Protein AF-A0A1Q8G382-F1 (afdb_monomer)

Sequence (64 aa):
MRKVYGSDWPPGTVIRMYEEILRIRKNWGSNGEVEDMAGEPVSSKYYWEFQGDRAVVLSRPDRG

Solvent-accessible surface area (backbone atoms only — not comparable to full-atom values): 3782 Å² total; per-residue (Å²): 132,84,84,54,61,64,45,84,55,57,58,59,22,30,31,37,47,95,93,40,64,35,27,33,66,40,68,75,35,54,31,22,26,32,18,38,88,89,65,52,79,73,41,77,76,44,54,34,59,53,99,85,47,60,54,40,81,76,46,65,64,78,85,123

Structure (mmCIF, N/CA/C/O backbone):
data_AF-A0A1Q8G382-F1
#
_entry.id   AF-A0A1Q8G382-F1
#
loop_
_atom_site.group_PDB
_atom_site.id
_atom_site.type_symbol
_atom_site.label_atom_id
_atom_site.label_alt_id
_atom_site.label_comp_id
_atom_site.label_asym_id
_atom_site.label_entity_id
_atom_site.label_seq_id
_atom_site.pdbx_PDB_ins_code
_atom_site.Cartn_x
_atom_site.Cartn_y
_atom_site.Cartn_z
_atom_site.occupancy
_atom_site.B_iso_or_equiv
_atom_site.auth_seq_id
_atom_site.auth_comp_id
_atom_site.auth_asym_id
_atom_site.auth_atom_id
_atom_site.pdbx_PDB_model_num
ATOM 1 N N . MET A 1 1 ? 13.716 -2.420 -18.070 1.00 52.94 1 MET A N 1
ATOM 2 C CA . MET A 1 1 ? 13.361 -2.720 -16.663 1.00 52.94 1 MET A CA 1
ATOM 3 C C . MET A 1 1 ? 11.885 -3.070 -16.601 1.00 52.94 1 MET A C 1
ATOM 5 O O . MET A 1 1 ? 11.086 -2.330 -17.161 1.00 52.94 1 MET A O 1
ATOM 9 N N . ARG A 1 2 ? 11.513 -4.199 -15.987 1.00 60.09 2 ARG A N 1
ATOM 10 C CA . ARG A 1 2 ? 10.100 -4.547 -15.769 1.00 60.09 2 ARG A CA 1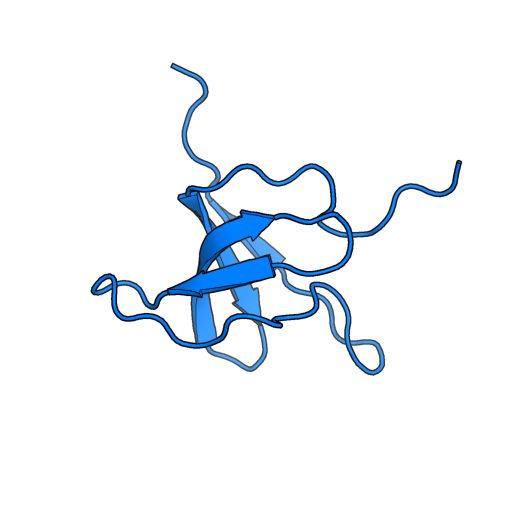
ATOM 11 C C . ARG A 1 2 ? 9.536 -3.569 -14.738 1.00 60.09 2 ARG A C 1
ATOM 13 O O . ARG A 1 2 ? 10.138 -3.412 -13.680 1.00 60.09 2 ARG A O 1
ATOM 20 N N . LYS A 1 3 ? 8.434 -2.885 -15.052 1.00 64.69 3 LYS A N 1
ATOM 21 C CA . LYS A 1 3 ? 7.763 -2.005 -14.088 1.00 64.69 3 LYS A CA 1
ATOM 22 C C . LYS A 1 3 ? 7.270 -2.879 -12.931 1.00 64.69 3 LYS A C 1
ATOM 24 O O . LYS A 1 3 ? 6.483 -3.796 -13.157 1.00 64.69 3 LYS A O 1
ATOM 29 N N . VAL A 1 4 ? 7.805 -2.655 -11.734 1.00 81.00 4 VAL A N 1
ATOM 30 C CA . VAL A 1 4 ? 7.383 -3.360 -10.521 1.00 81.00 4 VAL A CA 1
ATOM 31 C C . VAL A 1 4 ? 6.039 -2.772 -10.100 1.00 81.00 4 VAL A C 1
ATOM 33 O O . VAL A 1 4 ? 5.848 -1.557 -10.133 1.00 81.00 4 VAL A O 1
ATOM 36 N N . TYR A 1 5 ? 5.075 -3.629 -9.778 1.00 87.94 5 TYR A N 1
ATOM 37 C CA . TYR A 1 5 ? 3.755 -3.171 -9.367 1.00 87.94 5 TYR A CA 1
ATOM 38 C C . TYR A 1 5 ? 3.861 -2.289 -8.120 1.00 87.94 5 TYR A C 1
ATOM 40 O O . TYR A 1 5 ? 4.632 -2.595 -7.216 1.00 87.94 5 TYR A O 1
ATOM 48 N N . GLY A 1 6 ? 3.136 -1.175 -8.104 1.00 89.25 6 GLY A N 1
ATOM 49 C CA . GLY A 1 6 ? 3.154 -0.217 -7.003 1.00 89.25 6 GLY A CA 1
ATOM 50 C C . GLY A 1 6 ? 4.428 0.605 -6.819 1.00 89.25 6 GLY A C 1
ATOM 51 O O . GLY A 1 6 ? 4.445 1.491 -5.971 1.00 89.25 6 GLY A O 1
ATOM 52 N N . SER A 1 7 ? 5.469 0.409 -7.634 1.00 90.94 7 SER A N 1
ATOM 53 C CA . SER A 1 7 ? 6.766 1.070 -7.425 1.00 90.94 7 SER A CA 1
ATOM 54 C C . SER A 1 7 ? 6.780 2.574 -7.664 1.00 90.94 7 SER A C 1
ATOM 56 O O . SER A 1 7 ? 7.753 3.234 -7.318 1.00 90.94 7 SER A O 1
ATOM 58 N N . ASP A 1 8 ? 5.745 3.111 -8.307 1.00 91.81 8 ASP A N 1
ATOM 59 C CA . ASP A 1 8 ? 5.603 4.531 -8.629 1.00 91.81 8 ASP A CA 1
ATOM 60 C C . ASP A 1 8 ? 4.531 5.235 -7.785 1.00 91.81 8 ASP A C 1
ATOM 62 O O . ASP A 1 8 ? 4.178 6.382 -8.064 1.00 91.81 8 ASP A O 1
ATOM 66 N N . TRP A 1 9 ? 3.989 4.563 -6.766 1.00 93.69 9 TRP A N 1
ATOM 67 C CA . TRP A 1 9 ? 2.957 5.142 -5.912 1.00 93.69 9 TRP A CA 1
ATOM 68 C C . TRP A 1 9 ? 3.589 6.006 -4.818 1.00 93.69 9 TRP A C 1
ATOM 70 O O . TRP A 1 9 ? 4.368 5.490 -4.010 1.00 93.69 9 TRP A O 1
ATOM 80 N N . PRO A 1 10 ? 3.284 7.312 -4.762 1.00 95.25 10 PRO A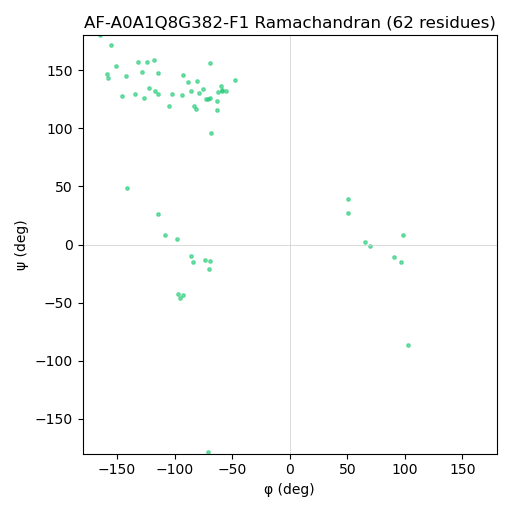 N 1
ATOM 81 C CA . PRO A 1 10 ? 3.851 8.183 -3.743 1.00 95.25 10 PRO A CA 1
ATOM 82 C C . PRO A 1 10 ? 3.299 7.847 -2.344 1.00 95.25 10 PRO A C 1
ATOM 84 O O . PRO A 1 10 ? 2.174 7.338 -2.235 1.00 95.25 10 PRO A O 1
ATOM 87 N N . PRO A 1 11 ? 4.036 8.181 -1.268 1.00 95.81 11 PRO A N 1
ATOM 88 C CA . PRO A 1 11 ? 3.466 8.283 0.074 1.00 95.81 11 PRO A CA 1
ATOM 89 C C . PRO A 1 11 ? 2.168 9.100 0.076 1.00 95.81 11 PRO A C 1
ATOM 91 O O . PRO A 1 11 ? 2.050 10.073 -0.663 1.00 95.81 11 PRO A O 1
ATOM 94 N N . GLY A 1 12 ? 1.188 8.690 0.878 1.00 96.50 12 GLY A N 1
ATOM 95 C CA . GLY A 1 12 ? -0.166 9.244 0.904 1.00 96.50 12 GLY A CA 1
ATOM 96 C C . GLY A 1 12 ? -1.154 8.553 -0.040 1.00 96.50 12 GLY A C 1
ATOM 97 O O . GLY A 1 12 ? -2.351 8.796 0.071 1.00 96.50 12 GLY A O 1
ATOM 98 N N . THR A 1 13 ? -0.696 7.676 -0.943 1.00 97.31 13 THR A N 1
ATOM 99 C CA . THR A 1 13 ? -1.599 6.861 -1.779 1.00 97.31 13 THR A CA 1
ATOM 100 C C . THR A 1 13 ? -2.445 5.950 -0.892 1.00 97.31 13 THR A C 1
ATOM 102 O O . THR A 1 13 ? -1.893 5.246 -0.045 1.00 97.31 13 THR A O 1
ATOM 105 N N . VAL A 1 14 ? -3.760 5.933 -1.110 1.00 97.50 14 VAL A N 1
ATOM 106 C CA . VAL A 1 14 ? -4.688 5.015 -0.441 1.00 97.50 14 VAL A CA 1
ATOM 107 C C . VAL A 1 14 ? -4.882 3.786 -1.320 1.00 97.50 14 VAL A C 1
ATOM 109 O O . VAL A 1 14 ? -5.192 3.901 -2.510 1.00 97.50 14 VAL A O 1
ATOM 112 N N . ILE A 1 15 ? -4.699 2.609 -0.733 1.00 96.81 15 ILE A N 1
ATOM 113 C CA . ILE A 1 15 ? -4.811 1.311 -1.391 1.00 96.81 15 ILE A CA 1
ATOM 114 C C . ILE A 1 15 ? -5.824 0.416 -0.674 1.00 96.81 15 ILE A C 1
ATOM 116 O O . ILE A 1 15 ? -6.077 0.585 0.517 1.00 96.81 15 ILE A O 1
ATOM 120 N N . AR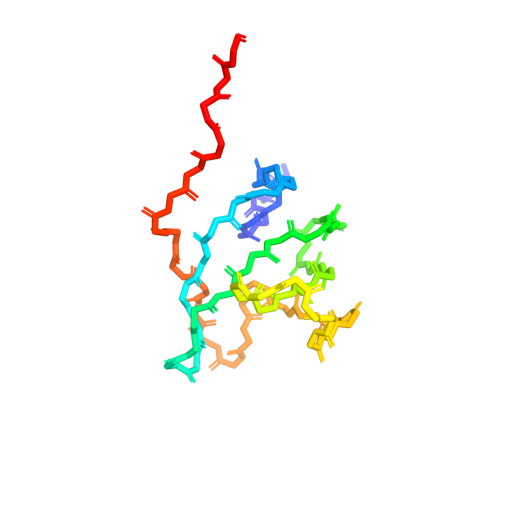G A 1 16 ? -6.370 -0.565 -1.395 1.00 95.62 16 ARG A N 1
ATOM 121 C CA . ARG A 1 16 ? -7.120 -1.689 -0.832 1.00 95.62 16 ARG A CA 1
ATOM 122 C C . ARG A 1 16 ? -6.382 -2.997 -1.073 1.00 95.62 16 ARG A C 1
ATOM 124 O O . ARG A 1 16 ? -6.038 -3.286 -2.218 1.00 95.62 16 ARG A O 1
ATOM 131 N N . MET A 1 17 ? -6.182 -3.796 -0.032 1.00 91.31 17 MET A N 1
ATOM 132 C CA . MET A 1 17 ? -5.615 -5.145 -0.124 1.00 91.31 17 MET A CA 1
ATOM 133 C C . MET A 1 17 ? -6.020 -5.947 1.115 1.00 91.31 17 MET A C 1
ATOM 135 O O . MET A 1 17 ? -6.157 -5.373 2.186 1.00 91.31 17 MET A O 1
ATOM 139 N N . TYR A 1 18 ? -6.294 -7.244 0.951 1.00 86.19 18 TYR A N 1
ATOM 140 C CA . TYR A 1 18 ? -6.843 -8.107 2.014 1.00 86.19 18 TYR A CA 1
ATOM 141 C C . TYR A 1 18 ? -8.080 -7.537 2.717 1.00 86.19 18 TYR A C 1
ATOM 143 O O . TYR A 1 18 ? -8.219 -7.639 3.926 1.00 86.19 18 TYR A O 1
ATOM 151 N N . GLU A 1 19 ? -8.972 -6.907 1.949 1.00 88.00 19 GLU A N 1
ATOM 152 C CA . GLU A 1 19 ? -10.175 -6.238 2.469 1.00 88.00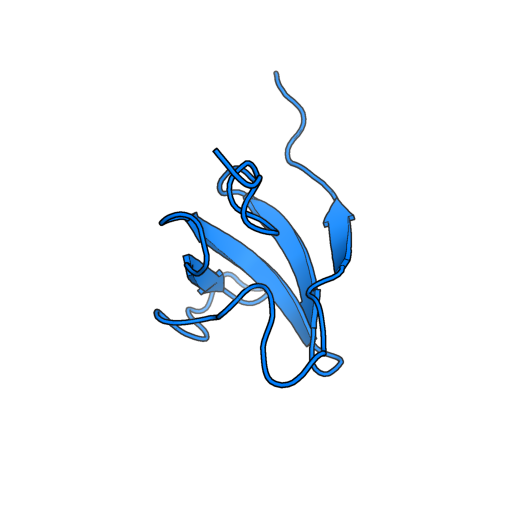 19 GLU A CA 1
ATOM 153 C C . GLU A 1 19 ? -9.910 -5.020 3.375 1.00 88.00 19 GLU A C 1
ATOM 155 O O . GLU A 1 19 ? -10.858 -4.351 3.777 1.00 88.00 19 GLU A O 1
ATOM 160 N N . GLU A 1 20 ? -8.648 -4.644 3.582 1.00 92.81 20 GLU A N 1
ATOM 161 C CA . GLU A 1 20 ? -8.242 -3.465 4.342 1.00 92.81 20 GLU A CA 1
ATOM 162 C C . GLU A 1 20 ? -8.053 -2.256 3.423 1.00 92.81 20 GLU A C 1
ATOM 164 O O . GLU A 1 20 ? -7.609 -2.387 2.279 1.00 92.81 20 GLU A O 1
ATOM 169 N N . ILE A 1 21 ? -8.376 -1.065 3.934 1.00 97.00 21 ILE A N 1
ATOM 170 C CA . ILE A 1 21 ? -8.046 0.215 3.302 1.00 97.00 21 ILE A CA 1
ATOM 171 C C . ILE A 1 21 ? -6.895 0.835 4.083 1.00 97.00 21 ILE A C 1
ATOM 173 O O . ILE A 1 21 ? -7.020 1.110 5.275 1.00 97.00 21 ILE A O 1
ATOM 177 N N . LEU A 1 22 ? -5.780 1.046 3.394 1.00 96.94 22 LEU A N 1
ATOM 178 C CA . LEU A 1 22 ? -4.510 1.453 3.983 1.00 96.94 22 LEU A CA 1
ATOM 179 C C . LEU A 1 22 ? -3.926 2.627 3.205 1.00 96.94 22 LEU A C 1
ATOM 181 O O . LEU A 1 22 ? -4.203 2.810 2.019 1.00 96.94 22 LEU A O 1
ATOM 185 N N . ARG A 1 23 ? -3.062 3.401 3.853 1.00 97.31 23 ARG A N 1
ATOM 186 C CA . ARG A 1 23 ? -2.344 4.525 3.255 1.00 97.31 23 ARG A CA 1
ATOM 187 C C . ARG A 1 23 ? -0.846 4.262 3.278 1.00 97.31 23 ARG A C 1
ATOM 189 O O . ARG A 1 23 ? -0.280 3.882 4.298 1.00 97.31 23 ARG A O 1
ATOM 196 N N . ILE A 1 24 ? -0.185 4.476 2.144 1.00 97.06 24 ILE A N 1
ATOM 197 C CA . ILE A 1 24 ? 1.263 4.277 2.015 1.00 97.06 24 ILE A CA 1
ATOM 198 C C . ILE A 1 24 ? 2.002 5.370 2.789 1.00 97.06 24 ILE A C 1
ATOM 200 O O . ILE A 1 24 ? 1.825 6.551 2.507 1.00 97.06 24 ILE A O 1
ATOM 204 N N . ARG A 1 25 ? 2.896 4.989 3.702 1.00 97.19 25 ARG A N 1
ATOM 205 C CA . ARG A 1 25 ? 3.806 5.912 4.404 1.00 97.19 25 ARG A CA 1
ATOM 206 C C . ARG A 1 25 ? 5.152 6.042 3.707 1.00 97.19 25 ARG A C 1
ATOM 208 O O . ARG A 1 25 ? 5.685 7.138 3.569 1.00 97.19 25 ARG A O 1
ATOM 215 N N . LYS A 1 26 ? 5.713 4.914 3.2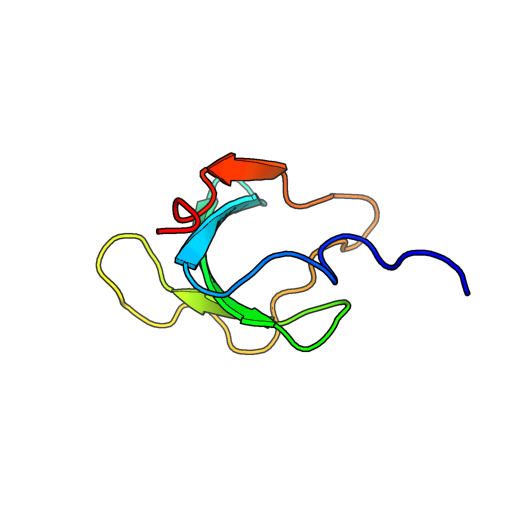68 1.00 96.81 26 LYS A N 1
ATOM 216 C CA . LYS A 1 26 ? 6.987 4.836 2.538 1.00 96.81 26 LYS A CA 1
ATOM 217 C C . LYS A 1 26 ? 6.886 3.768 1.467 1.00 96.81 26 LYS A C 1
ATOM 219 O O . LYS A 1 26 ? 6.249 2.745 1.686 1.00 96.81 26 LYS A O 1
ATOM 224 N N . ASN A 1 27 ? 7.539 3.988 0.333 1.00 94.94 27 ASN A N 1
ATOM 225 C CA . ASN A 1 27 ? 7.562 3.045 -0.778 1.00 94.94 27 ASN A CA 1
ATOM 226 C C . ASN A 1 27 ? 9.013 2.753 -1.174 1.00 94.94 27 ASN A C 1
ATOM 228 O O . ASN A 1 27 ? 9.772 3.679 -1.457 1.00 94.94 27 ASN A O 1
ATOM 232 N N . TRP A 1 28 ? 9.385 1.475 -1.205 1.00 94.25 28 TRP A N 1
ATOM 233 C CA . TRP A 1 28 ? 10.714 0.997 -1.601 1.00 94.25 28 TRP A CA 1
ATOM 234 C C . TRP A 1 28 ? 10.672 0.163 -2.887 1.00 94.25 28 TRP A C 1
ATOM 236 O O . TRP A 1 28 ? 11.514 -0.705 -3.117 1.00 94.25 28 TRP A O 1
ATOM 246 N N . GLY A 1 29 ? 9.678 0.400 -3.742 1.00 93.12 29 GLY A N 1
ATOM 247 C CA . GLY A 1 29 ? 9.530 -0.266 -5.029 1.00 93.12 29 GLY A CA 1
ATOM 248 C C . GLY A 1 29 ? 8.464 -1.354 -4.986 1.00 93.12 29 GLY A C 1
ATOM 249 O O . GLY A 1 29 ? 7.321 -1.099 -5.335 1.00 93.12 29 GLY A O 1
ATOM 250 N N . SER A 1 30 ? 8.813 -2.581 -4.594 1.00 92.19 30 SER A N 1
ATOM 251 C CA . SER A 1 30 ? 7.849 -3.702 -4.554 1.00 92.19 30 SER A CA 1
ATOM 252 C C . SER A 1 30 ? 7.030 -3.792 -3.263 1.00 92.19 30 SER A C 1
ATOM 254 O O . SER A 1 30 ? 6.118 -4.614 -3.165 1.00 92.19 30 SER A O 1
ATOM 256 N N . ASN A 1 31 ? 7.399 -3.008 -2.254 1.00 94.38 31 ASN A N 1
ATOM 257 C CA . ASN A 1 31 ? 6.811 -3.032 -0.923 1.00 94.38 31 ASN A CA 1
ATOM 258 C C . ASN A 1 31 ? 6.988 -1.678 -0.227 1.00 94.38 31 ASN A C 1
ATOM 260 O O . ASN A 1 31 ? 7.715 -0.806 -0.718 1.00 94.38 31 ASN A O 1
ATOM 264 N N . GLY A 1 32 ? 6.340 -1.516 0.921 1.00 95.38 32 GLY A N 1
ATOM 265 C CA . GLY A 1 32 ? 6.396 -0.286 1.692 1.00 95.38 32 GLY A CA 1
ATOM 266 C C . GLY A 1 32 ? 5.892 -0.405 3.121 1.00 95.38 32 GLY A C 1
ATOM 267 O O . GLY A 1 32 ? 5.449 -1.463 3.573 1.00 95.38 32 GLY A O 1
ATOM 268 N 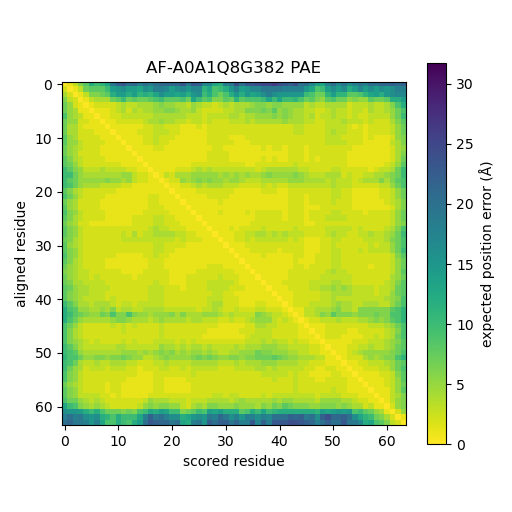N . GLU A 1 33 ? 5.951 0.728 3.815 1.00 97.50 33 GLU A N 1
ATOM 269 C CA . GLU A 1 33 ? 5.260 0.930 5.085 1.00 97.50 33 GLU A CA 1
ATOM 270 C C . GLU A 1 33 ? 3.852 1.451 4.810 1.00 97.50 33 GLU A C 1
ATOM 272 O O . GLU A 1 33 ? 3.668 2.327 3.958 1.00 97.50 33 GLU A O 1
ATOM 277 N N . VAL A 1 34 ? 2.878 0.959 5.564 1.00 97.00 34 VAL A N 1
ATOM 278 C CA . VAL A 1 34 ? 1.481 1.390 5.493 1.00 97.00 34 VAL A CA 1
ATOM 279 C C . VAL A 1 34 ? 0.957 1.747 6.880 1.00 97.00 34 VAL A C 1
ATOM 281 O O . VAL A 1 34 ? 1.383 1.181 7.889 1.00 97.00 34 VAL A O 1
ATOM 284 N N . GLU A 1 35 ? 0.041 2.703 6.917 1.00 97.75 35 GLU A N 1
ATOM 285 C CA . GLU A 1 35 ? -0.784 3.044 8.075 1.00 97.75 35 GLU A CA 1
ATOM 286 C C . GLU A 1 35 ? -2.257 2.830 7.749 1.00 97.75 35 GLU A C 1
ATOM 288 O O . GLU A 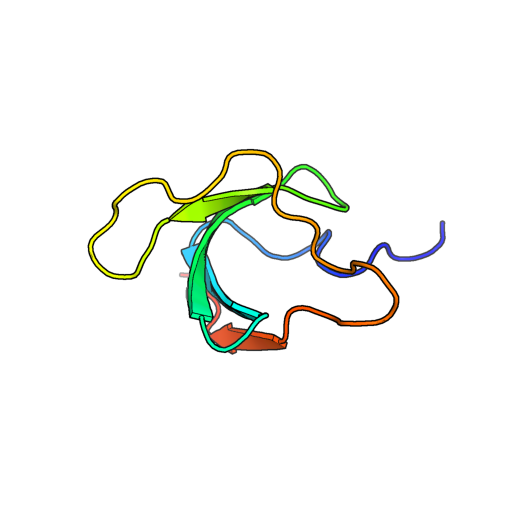1 35 ? -2.652 2.817 6.578 1.00 97.75 35 GLU A O 1
ATOM 293 N N . ASP A 1 36 ? -3.070 2.675 8.785 1.00 97.00 36 ASP A N 1
ATOM 294 C CA . ASP A 1 36 ? -4.514 2.737 8.643 1.00 97.00 36 ASP A CA 1
ATOM 295 C C . ASP A 1 36 ? -4.989 4.180 8.358 1.00 97.00 36 ASP A C 1
ATOM 297 O O . ASP A 1 36 ? -4.215 5.143 8.233 1.00 97.00 36 ASP A O 1
ATOM 301 N N . MET A 1 37 ? -6.304 4.346 8.234 1.00 96.75 37 MET A N 1
ATOM 302 C CA . MET A 1 37 ? -6.899 5.659 7.982 1.00 96.75 37 MET A CA 1
ATOM 303 C C . MET A 1 37 ? -6.886 6.586 9.210 1.00 96.75 37 MET A C 1
ATOM 305 O O . MET A 1 37 ? -7.086 7.788 9.039 1.00 96.75 37 MET A O 1
ATOM 309 N N . ALA A 1 38 ? -6.618 6.068 10.413 1.00 96.62 38 ALA A N 1
ATOM 310 C CA . ALA A 1 38 ? -6.384 6.866 11.617 1.00 96.62 38 ALA A CA 1
ATOM 311 C C . ALA A 1 38 ? -4.921 7.349 11.726 1.00 96.62 38 ALA A C 1
ATOM 313 O O . ALA A 1 38 ? -4.650 8.305 12.449 1.00 96.62 38 ALA A O 1
ATOM 314 N N . GLY A 1 39 ? -4.001 6.765 10.948 1.00 95.44 39 GLY A N 1
ATOM 315 C CA . GLY A 1 39 ? -2.570 7.083 10.954 1.00 95.44 39 GLY A CA 1
ATOM 316 C C . GLY A 1 39 ? -1.722 6.115 11.783 1.00 95.44 39 GLY A C 1
ATOM 317 O O . GLY A 1 39 ? -0.527 6.357 11.957 1.00 95.44 39 GLY A O 1
ATOM 318 N N . GLU A 1 40 ? -2.303 5.019 12.269 1.00 97.12 40 GLU A N 1
ATOM 319 C CA . GLU A 1 40 ? -1.576 4.015 13.039 1.00 97.12 40 GLU A CA 1
ATOM 320 C C . GLU A 1 40 ? -0.767 3.103 12.103 1.00 97.12 40 GLU A C 1
ATOM 322 O O . GLU A 1 40 ? -1.307 2.595 11.114 1.00 97.12 40 GLU A O 1
ATOM 327 N N . PRO A 1 41 ? 0.534 2.868 12.367 1.00 96.62 41 PRO A N 1
ATOM 328 C CA . PRO A 1 41 ? 1.343 1.981 11.540 1.00 96.62 41 PRO A CA 1
ATOM 329 C C . PRO A 1 41 ? 0.811 0.544 11.586 1.00 96.62 41 PRO A C 1
ATOM 331 O O . PRO A 1 41 ? 0.755 -0.065 12.650 1.00 96.62 41 PRO A O 1
ATOM 334 N N . VAL A 1 42 ? 0.499 -0.027 10.422 1.00 95.00 42 VAL A N 1
ATOM 335 C CA . VAL A 1 42 ? 0.006 -1.412 10.318 1.00 95.00 42 VAL A CA 1
ATOM 336 C C . VAL A 1 42 ? 1.154 -2.374 10.028 1.00 95.00 42 VAL A C 1
ATOM 338 O O . VAL A 1 42 ? 1.279 -3.425 10.652 1.00 95.00 42 VAL A O 1
ATOM 341 N N . SER A 1 43 ? 2.027 -2.026 9.080 1.00 91.38 43 SER A N 1
ATOM 342 C CA . SER A 1 43 ? 3.168 -2.868 8.716 1.00 91.38 43 SER A CA 1
ATOM 343 C C . SER A 1 43 ? 4.263 -2.063 8.038 1.00 91.38 43 SER A C 1
ATOM 345 O O . SER A 1 43 ? 3.987 -1.138 7.275 1.00 91.38 43 SER A O 1
ATOM 347 N N . SER A 1 44 ? 5.513 -2.462 8.274 1.00 86.19 44 SER A N 1
ATOM 348 C CA . SER A 1 44 ? 6.690 -1.924 7.593 1.00 86.19 44 SER A CA 1
ATOM 349 C C . SER A 1 44 ? 7.177 -2.782 6.424 1.00 86.19 44 SER A C 1
ATOM 351 O O . SER A 1 44 ? 8.228 -2.495 5.865 1.00 86.19 44 SER A O 1
ATOM 353 N N . LYS A 1 45 ? 6.465 -3.855 6.058 1.00 91.06 45 LYS A N 1
ATOM 354 C CA . LYS A 1 45 ? 6.857 -4.750 4.956 1.00 91.06 45 LYS A CA 1
ATOM 355 C C . LYS A 1 45 ? 5.648 -5.223 4.151 1.00 91.06 45 LYS A C 1
ATOM 357 O O . LYS A 1 45 ? 5.472 -6.415 3.906 1.00 91.06 45 LYS A O 1
ATOM 362 N N . TYR A 1 46 ? 4.793 -4.280 3.772 1.00 93.12 46 TYR A N 1
ATOM 363 C CA . TYR A 1 46 ? 3.586 -4.558 3.006 1.00 93.12 46 TYR A CA 1
ATOM 364 C C . TYR A 1 46 ? 3.929 -4.687 1.522 1.00 93.12 46 TYR A C 1
ATOM 366 O O . TYR A 1 46 ? 4.426 -3.741 0.913 1.00 93.12 46 TYR A O 1
ATOM 374 N N . TYR A 1 47 ? 3.716 -5.865 0.941 1.00 93.06 47 TYR A N 1
ATOM 375 C CA . TYR A 1 47 ? 4.013 -6.122 -0.468 1.00 93.06 47 TYR A CA 1
ATOM 376 C C . TYR A 1 47 ? 2.836 -5.698 -1.346 1.00 93.06 47 TYR A C 1
ATOM 378 O O . TYR A 1 47 ? 1.701 -6.072 -1.072 1.00 93.06 47 TYR A O 1
ATOM 386 N N . TRP A 1 48 ? 3.101 -4.955 -2.425 1.00 93.88 48 TRP A N 1
ATOM 387 C CA . TRP A 1 48 ? 2.048 -4.490 -3.342 1.00 93.88 48 TRP A CA 1
ATOM 388 C C . TRP A 1 48 ? 1.435 -5.621 -4.173 1.00 93.88 48 TRP A C 1
ATOM 390 O O . TRP A 1 48 ? 0.326 -5.481 -4.687 1.00 93.88 48 TRP A O 1
ATOM 400 N N . GLU A 1 49 ? 2.165 -6.729 -4.305 1.00 93.06 49 GLU A N 1
ATOM 401 C CA . GLU A 1 49 ? 1.694 -8.000 -4.844 1.00 93.06 49 GLU A CA 1
ATOM 402 C C . GLU A 1 49 ? 2.170 -9.127 -3.921 1.00 93.06 49 GLU A C 1
ATOM 404 O O . GLU A 1 49 ? 3.358 -9.206 -3.597 1.00 93.06 49 GLU A O 1
ATOM 409 N N . PHE A 1 50 ? 1.268 -10.010 -3.504 1.00 86.75 50 PHE A N 1
ATOM 410 C CA . PHE A 1 50 ? 1.611 -11.165 -2.682 1.00 86.75 50 PHE A CA 1
ATOM 411 C C . PHE A 1 50 ? 0.713 -12.344 -3.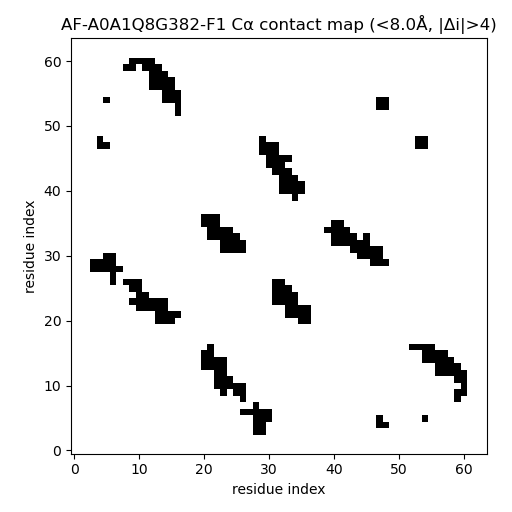042 1.00 86.75 50 PHE A C 1
ATOM 413 O O . PHE A 1 50 ? -0.501 -12.211 -3.099 1.00 86.75 50 PHE A O 1
ATOM 420 N N . GLN A 1 51 ? 1.325 -13.494 -3.335 1.00 88.31 51 GLN A N 1
ATOM 421 C CA . GLN A 1 51 ? 0.630 -14.727 -3.742 1.00 88.31 51 GLN A CA 1
ATOM 422 C C . GLN A 1 51 ? -0.384 -14.562 -4.897 1.00 88.31 51 GLN A C 1
ATOM 424 O O . GLN A 1 51 ? -1.308 -15.354 -5.034 1.00 88.31 51 GLN A O 1
ATOM 429 N N . GLY A 1 52 ? -0.179 -13.571 -5.770 1.00 85.25 52 GLY A N 1
ATOM 430 C CA . GLY A 1 52 ? -1.057 -13.289 -6.911 1.00 85.25 52 GLY A CA 1
ATOM 431 C C . GLY A 1 52 ? -2.097 -12.196 -6.654 1.00 85.25 52 GLY A C 1
ATOM 432 O O . GLY A 1 52 ? -2.603 -11.628 -7.622 1.00 85.25 52 GLY A O 1
ATOM 433 N N . ASP A 1 53 ? -2.337 -11.829 -5.394 1.00 88.81 53 ASP A N 1
ATOM 434 C CA . ASP A 1 53 ? -3.180 -10.690 -5.037 1.00 88.81 53 ASP A CA 1
ATOM 435 C C . ASP A 1 53 ? -2.408 -9.384 -5.163 1.00 88.81 53 ASP A C 1
ATOM 437 O O . ASP A 1 53 ? -1.228 -9.298 -4.819 1.00 88.81 53 ASP A O 1
ATOM 441 N N . ARG A 1 54 ? -3.090 -8.349 -5.657 1.00 93.56 54 ARG A N 1
ATOM 442 C CA . ARG A 1 54 ? -2.515 -7.028 -5.917 1.00 93.56 54 ARG A CA 1
ATOM 443 C C . ARG A 1 54 ? -3.266 -5.954 -5.156 1.00 93.56 54 ARG A C 1
ATOM 445 O O . ARG A 1 54 ? -4.490 -5.885 -5.231 1.00 93.56 54 ARG A O 1
ATOM 452 N N . ALA A 1 55 ? -2.521 -5.058 -4.518 1.00 94.50 55 ALA A N 1
ATOM 453 C CA . ALA A 1 55 ? -3.082 -3.850 -3.934 1.00 94.50 55 ALA A CA 1
ATOM 454 C C . ALA A 1 55 ? -3.782 -3.008 -5.000 1.00 94.50 55 ALA A C 1
ATOM 456 O O . ALA A 1 55 ? -3.217 -2.764 -6.057 1.00 94.50 55 ALA A O 1
ATOM 457 N N . VAL A 1 56 ? -4.989 -2.523 -4.750 1.00 95.62 56 VAL A N 1
ATOM 458 C CA . VAL A 1 56 ? -5.724 -1.665 -5.689 1.00 95.62 56 VAL A CA 1
ATOM 459 C C . VAL A 1 56 ? -5.618 -0.222 -5.227 1.00 95.62 56 VAL A C 1
ATOM 461 O O . VAL A 1 56 ? -5.897 0.064 -4.071 1.00 95.62 56 VAL A O 1
ATOM 464 N N . VAL A 1 57 ? -5.243 0.701 -6.112 1.00 96.19 57 VAL A N 1
ATOM 465 C CA . VAL A 1 57 ? -5.231 2.135 -5.781 1.00 96.19 57 VAL A CA 1
ATOM 466 C C . VAL A 1 57 ? -6.663 2.653 -5.706 1.00 96.19 57 VAL A C 1
ATOM 468 O O . VAL A 1 57 ? -7.412 2.525 -6.671 1.00 96.19 57 VAL A O 1
ATOM 471 N N . LEU A 1 58 ? -7.018 3.269 -4.579 1.00 96.88 58 LEU A N 1
ATOM 472 C CA . LEU A 1 58 ? -8.300 3.944 -4.379 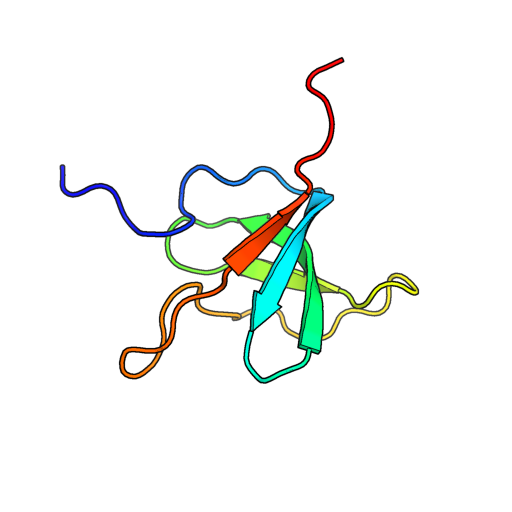1.00 96.88 58 LEU A CA 1
ATOM 473 C C . LEU A 1 58 ? -8.187 5.451 -4.611 1.00 96.88 58 LEU A C 1
ATOM 475 O O . LEU A 1 58 ? -9.042 6.044 -5.261 1.00 96.88 58 LEU A O 1
ATOM 479 N N . SER A 1 59 ? -7.118 6.071 -4.113 1.00 96.56 59 SER A N 1
ATOM 480 C CA . SER A 1 59 ? -6.825 7.483 -4.352 1.00 96.56 59 SER A CA 1
ATOM 481 C C . SER A 1 59 ? -5.323 7.743 -4.305 1.00 96.56 59 SER A C 1
ATOM 483 O O . SER A 1 59 ? -4.557 7.011 -3.675 1.00 96.56 59 SER A O 1
ATOM 485 N N . ARG A 1 60 ? -4.886 8.788 -5.004 1.00 94.12 60 ARG A N 1
ATOM 486 C CA . ARG A 1 60 ? -3.518 9.304 -4.933 1.00 94.12 60 ARG A CA 1
ATOM 487 C C . ARG A 1 60 ? -3.573 10.703 -4.331 1.00 94.12 60 ARG A C 1
ATOM 489 O O . ARG A 1 60 ? -4.561 11.392 -4.574 1.00 94.12 60 ARG A O 1
ATOM 496 N N . PRO A 1 61 ? -2.550 11.126 -3.573 1.00 90.38 61 PRO A N 1
ATOM 497 C CA . PRO A 1 61 ? -2.448 12.523 -3.191 1.00 90.38 61 PRO A CA 1
ATOM 498 C C . PRO A 1 61 ? -2.382 13.346 -4.476 1.00 90.38 61 PRO A C 1
ATOM 500 O O . PRO A 1 61 ? -1.632 12.995 -5.397 1.00 90.38 61 PRO A O 1
ATOM 503 N N . ASP A 1 62 ? -3.192 14.397 -4.554 1.00 80.38 62 ASP A N 1
ATOM 504 C CA . ASP A 1 62 ? -3.115 15.325 -5.671 1.00 80.38 62 ASP A CA 1
ATOM 505 C C . ASP A 1 62 ? -1.678 15.842 -5.758 1.00 80.38 62 ASP A C 1
ATOM 507 O O . ASP A 1 62 ? -1.061 16.210 -4.752 1.00 80.38 62 ASP A O 1
ATOM 511 N N . ARG A 1 63 ? -1.113 15.819 -6.968 1.00 56.41 63 ARG A N 1
ATOM 512 C CA . ARG A 1 63 ? 0.099 16.592 -7.224 1.00 56.41 63 ARG A CA 1
ATOM 513 C C . ARG A 1 63 ? -0.335 18.051 -7.157 1.00 56.41 63 ARG A C 1
ATOM 515 O O . ARG A 1 63 ? -0.908 18.542 -8.125 1.00 56.41 63 ARG A O 1
ATOM 522 N N . GLY A 1 64 ? -0.155 18.664 -5.988 1.00 48.59 64 GLY A N 1
ATOM 523 C CA . GLY A 1 64 ? -0.225 20.115 -5.837 1.00 48.59 64 GLY A CA 1
ATOM 524 C C . GLY A 1 64 ? 0.718 20.826 -6.797 1.00 48.59 64 GLY A C 1
ATOM 525 O O . GLY A 1 64 ? 1.699 20.187 -7.254 1.00 48.59 64 GLY A O 1
#

Mean predicted aligned error: 3.92 Å

Secondary structure (DSSP, 8-state):
----TTTTPPTT-EEEETTEEEEEEEE-SSEEEEE-TTS-EEEEEEESEETTEEPEEEE-----

pLDDT: mean 90.51, std 10.76, range [48.59, 97.75]

Nearest PDB structures (foldseek):
  7ux1-assembly1_A  TM=6.537E-01  e=4.655E-01  Escherichia coli K-12
  2vv5-assembly1_G  TM=6.452E-01  e=7.990E-01  Escherichia coli
  4agf-assembly1_G  TM=6.449E-01  e=1.079E+00  Escherichia coli
  7dlu-assembly1_A  TM=6.574E-01  e=1.743E+00  Pseudomonas aeruginosa PAO1
  8tdl-assembly1_A  TM=7.258E-01  e=3.583E+00  Arabidopsis thaliana

Foldseek 3Di:
DPQAAPQPADFQWWWDDPNAIWTFHAHPRQFAWIDHPVRHTDDGGGGQADPRTGIGTPDGPDPD

Radius of gyration: 10.94 Å; Cα contacts (8 Å, |Δi|>4): 126; chains: 1; bounding box: 24×35×30 Å